Protein AF-A0A1V6FPE8-F1 (afdb_monomer_lite)

Sequence (127 aa):
MPTPTPVSRSDAAMTPKRCNNLYDELRQAASAYFCMPLEECGPIAAELLLCLEAALAILEKKHLEPSGSDFLESLGNILLLSSRLRGLMLAEVANDLQDSLGMDDAGRLAIINDCMSVVQTAKTFVA

Foldseek 3Di:
DDDDDDDPPPPPVPPPPPPVPVLVVLLVVLLVVFAHELLVSAPSSLVVLVLLLVLLVQCLVCLQPCVDPSNCVSLVSLLSSLVGHPYPLSVVLNVLQVVLVPPDSVSNNVSSVVNNVSSVVVSVVRD

Radius of gyration: 20.58 Å; chains: 1; bounding box: 63×43×54 Å

pLDDT: mean 72.71, std 14.75, range [38.12, 92.88]

Structure (mmCIF, N/CA/C/O backbone):
data_AF-A0A1V6FPE8-F1
#
_entry.id   AF-A0A1V6FPE8-F1
#
loop_
_atom_site.group_PDB
_atom_site.id
_atom_site.type_symbol
_atom_site.label_atom_id
_atom_site.label_alt_id
_atom_site.label_comp_id
_atom_site.label_asym_id
_atom_site.label_entity_id
_atom_site.label_seq_id
_atom_site.pdbx_PDB_ins_code
_atom_site.Cartn_x
_atom_site.Cartn_y
_atom_site.Cartn_z
_atom_site.occupancy
_atom_site.B_iso_or_equiv
_atom_site.auth_seq_id
_atom_site.auth_comp_id
_atom_site.auth_asym_id
_atom_site.auth_atom_id
_atom_site.pdbx_PDB_model_num
ATOM 1 N N . MET A 1 1 ? 50.758 -32.946 37.155 1.00 46.06 1 MET A N 1
ATOM 2 C CA . MET A 1 1 ? 49.682 -32.257 36.412 1.00 46.06 1 MET A CA 1
ATOM 3 C C . MET A 1 1 ? 49.463 -30.890 37.044 1.00 46.06 1 MET A C 1
ATOM 5 O O . MET A 1 1 ? 49.214 -30.874 38.243 1.00 46.06 1 MET A O 1
ATOM 9 N N . PRO A 1 2 ? 49.584 -29.775 36.309 1.00 49.91 2 PRO A N 1
ATOM 10 C CA . PRO A 1 2 ? 49.052 -28.485 36.732 1.00 49.91 2 PRO A CA 1
ATOM 11 C C . PRO A 1 2 ? 47.705 -28.188 36.047 1.00 49.91 2 PRO A C 1
ATOM 13 O O . PRO A 1 2 ? 47.527 -28.438 34.856 1.00 49.91 2 PRO A O 1
ATOM 16 N N . THR A 1 3 ? 46.759 -27.696 36.842 1.00 55.53 3 THR A N 1
ATOM 17 C CA . THR A 1 3 ? 45.358 -27.375 36.518 1.00 55.53 3 THR A CA 1
ATOM 18 C C . THR A 1 3 ? 45.259 -26.077 35.695 1.00 55.53 3 THR A C 1
ATOM 20 O O . THR A 1 3 ? 46.058 -25.168 35.929 1.00 55.53 3 THR A O 1
ATOM 23 N N . PRO A 1 4 ? 44.310 -25.946 34.745 1.00 54.88 4 PRO A N 1
ATOM 24 C CA . PRO A 1 4 ? 44.276 -24.829 33.808 1.00 54.88 4 PRO A CA 1
ATOM 25 C C . PRO A 1 4 ? 43.606 -23.584 34.403 1.00 54.88 4 PRO A C 1
ATOM 27 O O . PRO A 1 4 ? 42.622 -23.665 35.136 1.00 54.88 4 PRO A O 1
ATOM 30 N N . THR A 1 5 ? 44.146 -22.420 34.049 1.00 59.31 5 THR A N 1
ATOM 31 C CA . THR A 1 5 ? 43.601 -21.089 34.343 1.00 59.31 5 THR A CA 1
ATOM 32 C C . THR A 1 5 ? 42.265 -20.892 33.610 1.00 59.31 5 THR A C 1
ATOM 34 O O . THR A 1 5 ? 42.191 -21.212 32.420 1.00 59.31 5 THR A O 1
ATOM 37 N N . PRO A 1 6 ? 41.207 -20.361 34.249 1.00 56.78 6 PRO A N 1
ATOM 38 C CA . PRO A 1 6 ? 39.960 -20.098 33.548 1.00 56.78 6 PRO A CA 1
ATOM 39 C C . PRO A 1 6 ? 40.113 -18.874 32.639 1.00 56.78 6 PRO A C 1
ATOM 41 O O . PRO A 1 6 ? 40.423 -17.768 33.082 1.00 56.78 6 PRO A O 1
ATOM 44 N N . VAL A 1 7 ? 39.880 -19.096 31.346 1.00 57.88 7 VAL A N 1
ATOM 45 C CA . VAL A 1 7 ? 39.679 -18.054 30.338 1.00 57.88 7 VAL A CA 1
ATOM 46 C C . VAL A 1 7 ? 38.361 -17.355 30.671 1.00 57.88 7 VAL A C 1
ATOM 48 O O . VAL A 1 7 ? 37.289 -17.873 30.362 1.00 57.88 7 VAL A O 1
ATOM 51 N N .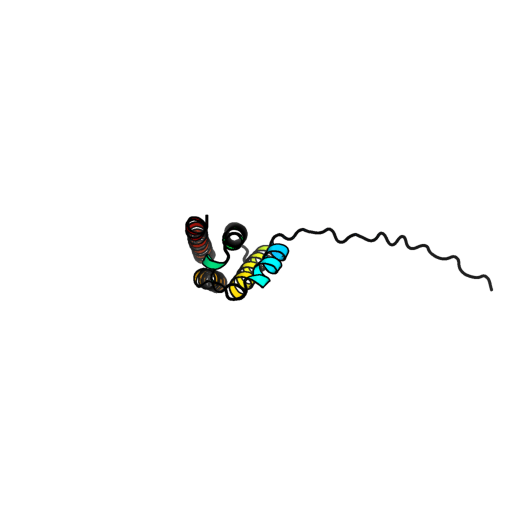 SER A 1 8 ? 38.426 -16.191 31.318 1.00 49.72 8 SER A N 1
ATOM 52 C CA . SER A 1 8 ? 37.264 -15.308 31.439 1.00 49.72 8 SER A CA 1
ATOM 53 C C . SER A 1 8 ? 36.936 -14.750 30.058 1.00 49.72 8 SER A C 1
ATOM 55 O O . SER A 1 8 ? 37.521 -13.764 29.608 1.00 49.72 8 SER A O 1
ATOM 57 N N . ARG A 1 9 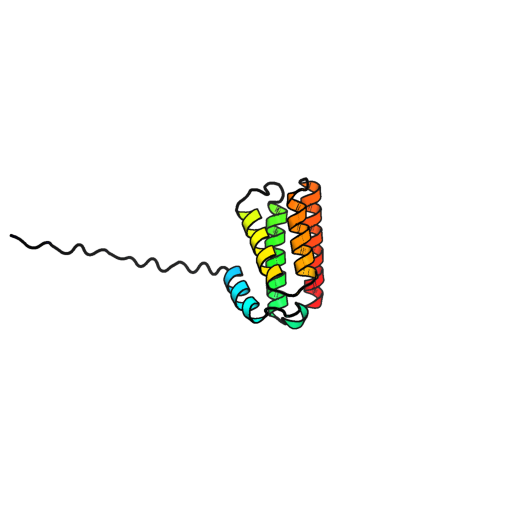? 36.004 -15.415 29.367 1.00 48.94 9 ARG A N 1
ATOM 58 C CA . ARG A 1 9 ? 35.238 -14.816 28.277 1.00 48.94 9 ARG A CA 1
ATOM 59 C C . ARG A 1 9 ? 34.496 -13.623 28.861 1.00 48.94 9 ARG A C 1
ATOM 61 O O . ARG A 1 9 ? 33.571 -13.792 29.650 1.00 48.94 9 ARG A O 1
ATOM 68 N N . SER A 1 10 ? 34.893 -12.425 28.456 1.00 44.47 10 SER A N 1
ATOM 69 C CA . SER A 1 10 ? 33.975 -11.296 28.450 1.00 44.47 10 SER A CA 1
ATOM 70 C C . SER A 1 10 ? 32.873 -11.631 27.449 1.00 44.47 10 SER A C 1
ATOM 72 O O . SER A 1 10 ? 32.976 -11.293 26.271 1.00 44.47 10 SER A O 1
ATOM 74 N N . ASP A 1 11 ? 31.836 -12.326 27.918 1.00 40.78 11 ASP A N 1
ATOM 75 C CA . ASP A 1 11 ? 30.511 -12.271 27.315 1.00 40.78 11 ASP A CA 1
ATOM 76 C C . ASP A 1 11 ? 30.037 -10.828 27.486 1.00 40.78 11 ASP A C 1
ATOM 78 O O . ASP A 1 11 ? 29.300 -10.470 28.406 1.00 40.78 11 ASP A O 1
ATOM 82 N N . ALA A 1 12 ? 30.525 -9.959 26.600 1.00 40.97 12 ALA A N 1
ATOM 83 C CA . ALA A 1 12 ? 29.794 -8.770 26.243 1.00 40.97 12 ALA A CA 1
ATOM 84 C C . ALA A 1 12 ? 28.484 -9.296 25.665 1.00 40.97 12 ALA A C 1
ATOM 86 O O . ALA A 1 12 ? 28.405 -9.640 24.486 1.00 40.97 12 ALA A O 1
ATOM 87 N N . ALA A 1 13 ? 27.488 -9.433 26.540 1.00 44.28 13 ALA A N 1
ATOM 88 C CA . ALA A 1 13 ? 26.100 -9.504 26.162 1.00 44.28 13 ALA A CA 1
ATOM 89 C C . ALA A 1 13 ? 25.876 -8.300 25.249 1.00 44.28 13 ALA A C 1
ATOM 91 O O . ALA A 1 13 ? 25.673 -7.178 25.714 1.00 44.28 13 ALA A O 1
ATOM 92 N N . MET A 1 14 ? 26.002 -8.523 23.938 1.00 38.59 14 MET A N 1
ATOM 93 C CA . MET A 1 14 ? 25.392 -7.658 22.958 1.00 38.59 14 MET A CA 1
ATOM 94 C C . MET A 1 14 ? 23.918 -7.763 23.288 1.00 38.59 14 MET A C 1
ATOM 96 O O . MET A 1 14 ? 23.239 -8.715 22.906 1.00 38.59 14 MET A O 1
ATOM 100 N N . THR A 1 15 ? 23.453 -6.815 24.096 1.00 38.12 15 THR A N 1
ATOM 101 C CA . THR A 1 15 ? 22.049 -6.487 24.168 1.00 38.12 15 THR A CA 1
ATOM 102 C C . THR A 1 15 ? 21.601 -6.419 22.716 1.00 38.12 15 THR A C 1
ATOM 104 O O . THR A 1 15 ? 22.208 -5.667 21.943 1.00 38.12 15 THR A O 1
ATOM 107 N N . PRO A 1 16 ? 20.644 -7.262 22.286 1.00 42.25 16 PRO A N 1
ATOM 108 C CA . PRO A 1 16 ? 20.108 -7.121 20.952 1.00 42.25 16 PRO A CA 1
ATOM 109 C C . PRO A 1 16 ? 19.656 -5.671 20.885 1.00 42.25 16 PRO A C 1
ATOM 111 O O . PRO A 1 16 ? 18.821 -5.243 21.687 1.00 42.25 16 PRO A O 1
ATOM 114 N N . LYS A 1 17 ? 20.311 -4.882 20.021 1.00 41.47 17 LYS A N 1
ATOM 115 C CA . LYS A 1 17 ? 19.833 -3.554 19.664 1.00 41.47 17 LYS A CA 1
ATOM 116 C C . LYS A 1 17 ? 18.370 -3.789 19.336 1.00 41.47 17 LYS A C 1
ATOM 118 O O . LYS A 1 17 ? 18.079 -4.478 18.362 1.00 41.47 17 LYS A O 1
ATOM 123 N N . ARG A 1 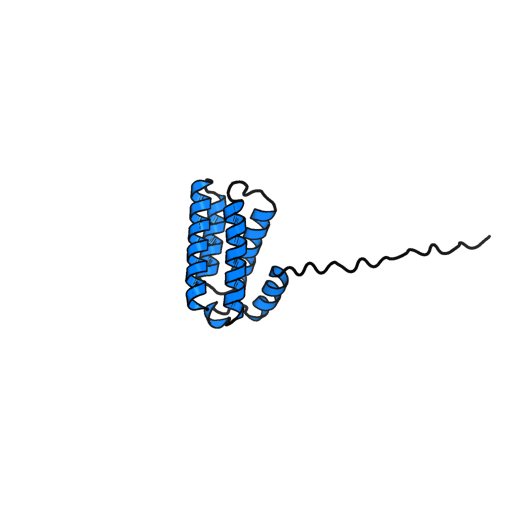18 ? 17.469 -3.306 20.195 1.00 41.53 18 ARG A N 1
ATOM 124 C CA . ARG A 1 18 ? 16.062 -3.169 19.852 1.00 41.53 18 ARG A CA 1
ATOM 125 C C . ARG A 1 18 ? 16.059 -2.198 18.684 1.00 41.53 18 ARG A C 1
ATOM 127 O O . ARG A 1 18 ? 16.008 -0.987 18.867 1.00 41.53 18 ARG A O 1
ATOM 134 N N . CYS A 1 19 ? 16.223 -2.727 17.479 1.00 41.62 19 CYS A N 1
ATOM 135 C CA . CYS A 1 19 ? 15.618 -2.122 16.323 1.00 41.62 19 CYS A CA 1
ATOM 136 C C . CYS A 1 19 ? 14.133 -2.176 16.663 1.00 41.62 19 CYS A C 1
ATOM 138 O O . CYS A 1 19 ? 13.531 -3.245 16.599 1.00 41.62 19 CYS A O 1
ATOM 140 N N . ASN A 1 20 ? 13.596 -1.066 17.173 1.00 48.59 20 ASN A N 1
ATOM 141 C CA . ASN A 1 20 ? 12.159 -0.855 17.248 1.00 48.59 20 ASN A CA 1
ATOM 142 C C . ASN A 1 20 ? 11.684 -0.860 15.801 1.00 48.59 20 ASN A C 1
ATOM 144 O O . ASN A 1 20 ? 11.670 0.169 15.127 1.00 48.59 20 ASN A O 1
ATOM 148 N N . ASN A 1 21 ? 11.430 -2.053 15.280 1.00 63.34 21 ASN A N 1
ATOM 149 C CA . ASN A 1 21 ? 10.837 -2.203 13.982 1.00 63.34 21 ASN A CA 1
ATOM 150 C C . ASN A 1 21 ? 9.371 -1.860 14.217 1.00 63.34 21 ASN A C 1
ATOM 152 O O . ASN A 1 21 ? 8.612 -2.683 14.722 1.00 63.34 21 ASN A O 1
ATOM 156 N N . LEU A 1 22 ? 9.007 -0.607 13.943 1.00 59.59 22 LEU A N 1
ATOM 157 C CA . LEU A 1 22 ? 7.637 -0.096 14.037 1.00 59.59 22 LEU A CA 1
ATOM 158 C C . LEU A 1 22 ? 6.651 -1.080 13.380 1.00 59.59 22 LEU A C 1
ATOM 160 O O . LEU A 1 22 ? 5.550 -1.302 13.870 1.00 59.59 22 LEU A O 1
ATOM 164 N N . TYR A 1 23 ? 7.112 -1.745 12.318 1.00 58.56 23 TYR A N 1
ATOM 165 C CA . TYR A 1 23 ? 6.433 -2.836 11.642 1.00 58.56 23 TYR A CA 1
ATOM 166 C C . TYR A 1 23 ? 6.171 -4.073 12.519 1.00 58.56 23 TYR A C 1
ATOM 168 O O . TYR A 1 23 ? 5.068 -4.609 12.482 1.00 58.56 23 TYR A O 1
ATOM 176 N N . ASP A 1 24 ? 7.138 -4.538 13.315 1.00 63.41 24 ASP A N 1
ATOM 177 C CA . ASP A 1 24 ? 6.939 -5.676 14.222 1.00 63.41 24 ASP A CA 1
ATOM 178 C C . ASP A 1 24 ? 5.982 -5.312 15.362 1.00 63.41 24 ASP A C 1
ATOM 180 O O . ASP A 1 24 ? 5.113 -6.115 15.707 1.00 63.41 24 ASP A O 1
ATOM 184 N N . GLU A 1 25 ? 6.076 -4.090 15.893 1.00 63.81 25 GLU A N 1
ATOM 185 C CA . GLU A 1 25 ? 5.144 -3.576 16.904 1.00 63.81 25 GLU A CA 1
ATOM 186 C C . GLU A 1 25 ? 3.718 -3.482 16.345 1.00 63.81 25 GLU A C 1
ATOM 188 O O . GLU A 1 25 ? 2.774 -3.958 16.978 1.00 63.81 25 GLU A O 1
ATOM 193 N N . LEU A 1 26 ? 3.556 -2.973 15.121 1.00 63.47 26 LEU A N 1
ATOM 194 C CA . LEU A 1 26 ? 2.267 -2.912 14.431 1.00 63.47 26 LEU A CA 1
ATOM 195 C C . LEU A 1 26 ? 1.739 -4.280 14.035 1.00 63.47 26 LEU A C 1
ATOM 197 O O . LEU A 1 26 ? 0.555 -4.540 14.203 1.00 63.47 26 LEU A O 1
ATOM 201 N N . ARG A 1 27 ? 2.592 -5.189 13.566 1.00 64.38 27 ARG A N 1
ATOM 202 C CA . ARG A 1 27 ? 2.217 -6.577 13.283 1.00 64.38 27 ARG A CA 1
ATOM 203 C C . ARG A 1 27 ? 1.713 -7.268 14.547 1.00 64.38 27 ARG A C 1
ATOM 205 O O . ARG A 1 27 ? 0.762 -8.052 14.483 1.00 64.38 27 ARG A O 1
ATOM 212 N N . GLN A 1 28 ? 2.358 -7.018 15.683 1.00 63.69 28 GLN A N 1
ATOM 213 C CA . GLN A 1 28 ? 1.979 -7.589 16.969 1.00 63.69 28 GLN A CA 1
ATOM 214 C C . GLN A 1 28 ? 0.698 -6.938 17.508 1.00 63.69 28 GLN A C 1
ATOM 216 O O . GLN A 1 28 ? -0.197 -7.662 17.942 1.00 63.69 28 GLN A O 1
ATOM 221 N N . ALA A 1 29 ? 0.543 -5.618 17.376 1.00 62.72 29 ALA A N 1
ATOM 222 C CA . ALA A 1 29 ? -0.680 -4.897 17.722 1.00 62.72 29 ALA A CA 1
ATOM 223 C C . ALA A 1 29 ? -1.866 -5.333 16.844 1.00 62.72 29 ALA A C 1
ATOM 225 O O . ALA A 1 29 ? -2.892 -5.748 17.372 1.00 62.72 29 ALA A O 1
ATOM 226 N N . ALA A 1 30 ? -1.700 -5.355 15.519 1.00 59.94 30 ALA A N 1
ATOM 227 C CA . ALA A 1 30 ? -2.703 -5.778 14.540 1.00 59.94 30 ALA A CA 1
ATOM 228 C C . ALA A 1 30 ? -3.093 -7.256 14.675 1.00 59.94 30 ALA A C 1
ATOM 230 O O . ALA A 1 30 ? -4.191 -7.636 14.280 1.00 59.94 30 ALA A O 1
ATOM 231 N N . SER A 1 31 ? -2.242 -8.098 15.277 1.00 61.62 31 SER A N 1
ATOM 232 C CA . SER A 1 31 ? -2.600 -9.496 15.557 1.00 61.62 31 SER A CA 1
ATOM 233 C C . SER A 1 31 ? -3.781 -9.636 16.525 1.00 61.62 31 SER A C 1
ATOM 235 O O . SER A 1 31 ? -4.502 -10.627 16.447 1.00 61.62 31 SER A O 1
ATOM 237 N N . ALA A 1 32 ? -4.031 -8.631 17.375 1.00 59.44 32 ALA A N 1
ATOM 238 C CA . ALA A 1 32 ? -5.212 -8.573 18.237 1.00 59.44 32 ALA A CA 1
ATOM 239 C C . ALA A 1 32 ? -6.485 -8.125 17.492 1.00 59.44 32 ALA A C 1
ATOM 241 O O . ALA A 1 32 ? -7.585 -8.332 17.995 1.00 59.44 32 ALA A O 1
ATOM 242 N N . TYR A 1 33 ? -6.337 -7.559 16.288 1.00 59.00 33 TYR A N 1
ATOM 243 C CA . TYR A 1 33 ? -7.425 -7.056 15.440 1.00 59.00 33 TYR A CA 1
ATOM 244 C C . TYR A 1 33 ? -7.718 -7.983 14.254 1.00 59.00 33 TYR A C 1
ATOM 246 O O . TYR A 1 33 ? -8.323 -7.595 13.254 1.00 59.00 33 TYR A O 1
ATOM 254 N N . PHE A 1 34 ? -7.269 -9.234 14.372 1.00 56.62 34 PHE A N 1
ATOM 255 C CA . PHE A 1 34 ? -7.433 -10.259 13.358 1.00 56.62 34 PHE A CA 1
ATOM 256 C C . PHE A 1 34 ? -8.909 -10.413 12.971 1.00 56.62 34 PHE A C 1
ATOM 258 O O . PHE A 1 34 ? -9.778 -10.548 13.831 1.00 56.62 34 PHE A O 1
ATOM 265 N N . CYS A 1 35 ? -9.180 -10.424 11.665 1.00 57.59 35 CYS A N 1
ATOM 266 C CA . CYS A 1 35 ? -10.526 -10.533 11.096 1.00 57.59 35 CYS A CA 1
ATOM 267 C C . CYS A 1 35 ? -11.506 -9.378 11.395 1.00 57.59 35 CYS A C 1
ATOM 269 O O . CYS A 1 35 ? -12.702 -9.570 11.168 1.00 57.59 35 CYS A O 1
ATOM 271 N N . MET A 1 36 ? -11.044 -8.198 11.821 1.00 63.31 36 MET A N 1
ATOM 272 C CA . MET A 1 36 ? -11.890 -6.995 11.888 1.00 63.31 36 MET A CA 1
ATOM 273 C C . MET A 1 36 ? -11.717 -6.091 10.649 1.00 63.31 36 MET A C 1
ATOM 275 O O . MET A 1 36 ? -10.611 -6.045 10.091 1.00 63.31 36 MET A O 1
ATOM 279 N N . PRO A 1 37 ? -12.791 -5.408 10.197 1.00 66.62 37 PRO A N 1
ATOM 280 C CA . PRO A 1 37 ? -12.722 -4.319 9.224 1.00 66.62 37 PRO A CA 1
ATOM 281 C C . PRO A 1 37 ? -11.788 -3.201 9.674 1.00 66.62 37 PRO A C 1
ATOM 283 O O . PRO A 1 37 ? -11.668 -2.928 10.868 1.00 66.62 37 PRO A O 1
ATOM 286 N N . LEU A 1 38 ? -11.136 -2.531 8.721 1.00 67.44 38 LEU A N 1
ATOM 287 C CA . LEU A 1 38 ? -10.187 -1.460 9.031 1.00 67.44 38 LEU A CA 1
ATOM 288 C C . LEU A 1 38 ? -10.879 -0.304 9.771 1.00 67.44 38 LEU A C 1
ATOM 290 O O . LEU A 1 38 ? -10.304 0.296 10.669 1.00 67.44 38 LEU A O 1
ATOM 294 N N . GLU A 1 39 ? -12.143 -0.058 9.456 1.00 70.00 39 GLU A N 1
ATOM 295 C CA . GLU A 1 39 ? -13.014 0.941 10.072 1.00 70.00 39 GLU A CA 1
ATOM 296 C C . GLU A 1 39 ? -13.317 0.622 11.547 1.00 70.00 39 GLU A C 1
ATOM 298 O O . GLU A 1 39 ? -13.565 1.522 12.348 1.00 70.00 39 GLU A O 1
ATOM 303 N N . GLU A 1 40 ? -13.258 -0.657 11.926 1.00 70.50 40 GLU A N 1
ATOM 304 C CA . GLU A 1 40 ? -13.496 -1.141 13.291 1.00 70.50 40 GLU A CA 1
ATOM 305 C C . GLU A 1 40 ? -12.200 -1.223 14.119 1.00 70.50 40 GLU A C 1
ATOM 307 O O . GLU A 1 40 ? -12.244 -1.379 15.340 1.00 70.50 40 GLU A O 1
ATOM 312 N N . CYS A 1 41 ? -11.034 -1.053 13.484 1.00 70.31 41 CYS A N 1
ATOM 313 C CA . CYS A 1 41 ? -9.723 -1.074 14.141 1.00 70.31 41 CYS A CA 1
ATOM 314 C C . CYS A 1 41 ? -9.378 0.241 14.875 1.00 70.31 41 CYS A C 1
ATOM 316 O O . CYS A 1 41 ? -8.316 0.337 15.499 1.00 70.31 41 CYS A O 1
ATOM 318 N N . GLY A 1 42 ? -10.255 1.252 14.829 1.00 73.38 42 GLY A N 1
ATOM 319 C CA . GLY A 1 42 ? -10.110 2.503 15.578 1.00 73.38 42 GLY A CA 1
ATOM 320 C C . GLY A 1 42 ? -8.757 3.198 15.328 1.00 73.38 42 GLY A C 1
ATOM 321 O O . GLY A 1 42 ? -8.319 3.277 14.183 1.00 73.38 42 GLY A O 1
ATOM 322 N N . PRO A 1 43 ? -8.041 3.669 16.368 1.00 72.38 43 PRO A N 1
ATOM 323 C CA . PRO A 1 43 ? -6.760 4.372 16.203 1.00 72.38 43 PRO A CA 1
ATOM 324 C C . PRO A 1 43 ? -5.666 3.553 15.503 1.00 72.38 43 PRO A C 1
ATOM 326 O O . PRO A 1 43 ? -4.769 4.111 14.879 1.00 72.38 43 PRO A O 1
ATOM 329 N N . ILE A 1 44 ? -5.735 2.222 15.586 1.00 74.19 44 ILE A N 1
ATOM 330 C CA . ILE A 1 44 ? -4.739 1.334 14.973 1.00 74.19 44 ILE A CA 1
ATOM 331 C C . ILE A 1 44 ? -4.893 1.301 13.455 1.00 74.19 44 ILE A C 1
ATOM 333 O O . ILE A 1 44 ? -3.904 1.122 12.751 1.00 74.19 44 ILE A O 1
ATOM 337 N N . ALA A 1 45 ? -6.096 1.552 12.936 1.00 75.94 45 ALA A N 1
ATOM 338 C CA . ALA A 1 45 ? -6.315 1.704 11.505 1.00 75.94 45 ALA A CA 1
ATOM 339 C C . ALA A 1 45 ? -5.515 2.876 10.922 1.00 75.94 45 ALA A C 1
ATOM 341 O O . ALA A 1 45 ? -4.898 2.726 9.871 1.00 75.94 45 ALA A O 1
ATOM 342 N N . ALA A 1 46 ? -5.460 4.013 11.625 1.00 77.38 46 ALA A N 1
ATOM 343 C CA . ALA A 1 46 ? -4.688 5.175 11.189 1.00 77.38 46 ALA A CA 1
ATOM 344 C C . ALA A 1 46 ? -3.181 4.865 11.126 1.00 77.38 46 ALA A C 1
ATOM 346 O O . ALA A 1 46 ? -2.532 5.152 10.121 1.00 77.38 46 ALA A O 1
ATOM 347 N N . GLU A 1 47 ? -2.638 4.215 12.158 1.00 76.44 47 GLU A N 1
ATOM 348 C CA . GLU A 1 47 ? -1.227 3.798 12.205 1.00 76.44 47 GLU A CA 1
ATOM 349 C C . GLU A 1 47 ? -0.883 2.763 11.118 1.00 76.44 47 GLU A C 1
ATOM 351 O O . GLU A 1 47 ? 0.175 2.827 10.485 1.00 76.44 47 GLU A O 1
ATOM 356 N N . LEU A 1 48 ? -1.801 1.833 10.841 1.00 77.06 48 LEU A N 1
ATOM 357 C CA . LEU A 1 48 ? -1.655 0.855 9.762 1.00 77.06 48 LEU A CA 1
ATOM 358 C C . LEU A 1 48 ? -1.628 1.520 8.385 1.00 77.06 48 LEU A C 1
ATOM 360 O O . LEU A 1 48 ? -0.791 1.162 7.555 1.00 77.06 48 LEU A O 1
ATOM 364 N N . LEU A 1 49 ? -2.497 2.506 8.150 1.00 80.88 49 LEU A N 1
ATOM 365 C CA . LEU A 1 49 ? -2.512 3.267 6.900 1.00 80.88 49 LEU A CA 1
ATOM 366 C C . LEU A 1 49 ? -1.243 4.109 6.722 1.00 80.88 49 LEU A C 1
ATOM 368 O O . LEU A 1 49 ? -0.717 4.174 5.613 1.00 80.88 49 LEU A O 1
ATOM 372 N N . LEU A 1 50 ? -0.710 4.701 7.796 1.00 82.50 50 LEU A N 1
ATOM 373 C CA . LEU A 1 50 ? 0.575 5.413 7.761 1.00 82.50 50 LEU A CA 1
ATOM 374 C C . LEU A 1 50 ? 1.735 4.482 7.392 1.00 82.50 50 LEU A C 1
ATOM 376 O O . LEU A 1 50 ? 2.614 4.857 6.615 1.00 82.50 50 LEU A O 1
ATOM 380 N N . CYS A 1 51 ? 1.733 3.254 7.907 1.00 78.88 51 CYS A N 1
ATOM 381 C CA . CYS A 1 51 ? 2.756 2.276 7.552 1.00 78.88 51 CYS A CA 1
ATOM 382 C C . CYS A 1 51 ? 2.618 1.760 6.122 1.00 78.88 51 CYS A C 1
ATOM 384 O O . CYS A 1 51 ? 3.636 1.573 5.453 1.00 78.88 51 CYS A O 1
ATOM 386 N N . LEU A 1 52 ? 1.388 1.575 5.633 1.00 81.44 52 LEU A N 1
ATOM 387 C CA . LEU A 1 52 ? 1.155 1.242 4.228 1.00 81.44 52 LEU A CA 1
ATOM 388 C C . LEU A 1 52 ? 1.668 2.351 3.304 1.00 81.44 52 LEU A C 1
ATOM 390 O O . LEU A 1 52 ? 2.377 2.065 2.345 1.00 81.44 52 LEU A O 1
ATOM 394 N N . GLU A 1 53 ? 1.364 3.610 3.620 1.00 85.81 53 GLU A N 1
ATOM 395 C CA . GLU A 1 53 ? 1.840 4.776 2.869 1.00 85.81 53 GLU A CA 1
ATOM 396 C C . GLU A 1 53 ? 3.373 4.843 2.846 1.00 85.81 53 GLU A C 1
ATOM 398 O O . GLU A 1 53 ? 3.978 5.025 1.789 1.00 85.81 53 GLU A O 1
ATOM 403 N N . ALA A 1 54 ? 4.026 4.633 3.992 1.00 83.81 54 ALA A N 1
ATOM 404 C CA . ALA A 1 54 ? 5.484 4.618 4.070 1.00 83.81 54 ALA A CA 1
ATOM 405 C C . ALA A 1 54 ? 6.100 3.498 3.213 1.00 83.81 54 ALA A C 1
ATOM 407 O O . ALA A 1 54 ? 7.090 3.734 2.515 1.00 83.81 54 ALA A O 1
ATOM 408 N N . ALA A 1 55 ? 5.512 2.298 3.229 1.00 83.12 55 ALA A N 1
ATOM 409 C CA . ALA A 1 55 ? 5.963 1.179 2.405 1.00 83.12 55 ALA A CA 1
ATOM 410 C C . ALA A 1 55 ? 5.758 1.459 0.905 1.00 83.12 55 ALA A C 1
ATOM 412 O O . ALA A 1 55 ? 6.684 1.271 0.116 1.00 83.12 55 ALA A O 1
ATOM 413 N N . LEU A 1 56 ? 4.596 1.992 0.515 1.00 86.06 56 LEU A N 1
ATOM 414 C CA . LEU A 1 56 ? 4.312 2.406 -0.862 1.00 86.06 56 LEU A CA 1
ATOM 415 C C . LEU A 1 56 ? 5.280 3.493 -1.347 1.00 86.06 56 LEU A C 1
ATOM 417 O O . LEU A 1 56 ? 5.748 3.421 -2.476 1.00 86.06 56 LEU A O 1
ATOM 421 N N . ALA A 1 57 ? 5.667 4.443 -0.492 1.00 87.12 57 ALA A N 1
ATOM 422 C CA . ALA A 1 57 ? 6.622 5.496 -0.850 1.00 87.12 57 ALA A CA 1
ATOM 423 C C . ALA A 1 57 ? 8.043 4.946 -1.073 1.00 87.12 57 ALA A C 1
ATOM 425 O O . ALA A 1 57 ? 8.832 5.507 -1.837 1.00 87.12 57 ALA A O 1
ATOM 426 N N . ILE A 1 58 ? 8.401 3.848 -0.400 1.00 85.31 58 ILE A N 1
ATOM 427 C CA . ILE A 1 58 ? 9.656 3.134 -0.663 1.00 85.31 58 ILE A CA 1
ATOM 428 C C . ILE A 1 58 ? 9.573 2.416 -2.011 1.00 85.31 58 ILE A C 1
ATOM 430 O O . ILE A 1 58 ? 10.518 2.516 -2.796 1.00 85.31 58 ILE A O 1
ATOM 434 N N . LEU A 1 59 ? 8.454 1.739 -2.295 1.00 85.12 59 LEU A N 1
ATOM 435 C CA . LEU A 1 59 ? 8.225 1.073 -3.580 1.00 85.12 59 LEU A CA 1
ATOM 436 C C . LEU A 1 59 ? 8.235 2.079 -4.736 1.00 85.12 59 LEU A C 1
ATOM 438 O O . LEU A 1 59 ? 8.913 1.838 -5.728 1.00 85.12 59 LEU A O 1
ATOM 442 N N . GLU A 1 60 ? 7.591 3.237 -4.584 1.00 89.94 60 GLU A N 1
ATOM 443 C CA . GLU A 1 60 ? 7.585 4.323 -5.574 1.00 89.94 60 GLU A CA 1
ATOM 444 C C . GLU A 1 60 ? 9.009 4.804 -5.869 1.00 89.94 60 GLU A C 1
ATOM 446 O O . GLU A 1 60 ? 9.379 5.000 -7.018 1.00 89.94 60 GLU A O 1
ATOM 451 N N . LYS A 1 61 ? 9.872 4.932 -4.857 1.00 86.81 61 LYS A N 1
ATOM 452 C CA . LYS A 1 61 ? 11.273 5.338 -5.071 1.00 86.81 61 LYS A CA 1
ATOM 453 C C . LYS A 1 61 ? 12.129 4.248 -5.712 1.00 86.81 61 LYS A C 1
ATOM 455 O O . LYS A 1 61 ? 13.107 4.570 -6.381 1.00 86.81 61 LYS A O 1
ATOM 460 N N . LYS A 1 62 ? 11.795 2.976 -5.481 1.00 81.88 62 LYS A N 1
ATOM 461 C CA . LYS A 1 62 ? 12.590 1.804 -5.891 1.00 81.88 62 LYS A CA 1
ATOM 462 C C . LYS A 1 62 ? 11.961 1.001 -7.028 1.00 81.88 62 LYS A C 1
ATOM 464 O O . LYS A 1 62 ? 12.450 -0.079 -7.339 1.00 81.88 62 LYS A O 1
ATOM 469 N N . HIS A 1 63 ? 10.910 1.515 -7.664 1.00 79.06 63 HIS A N 1
ATOM 470 C CA . HIS A 1 63 ? 10.112 0.791 -8.657 1.00 79.06 63 HIS A CA 1
ATOM 471 C C . HIS A 1 63 ? 10.932 0.242 -9.835 1.00 79.06 63 HIS A C 1
ATOM 473 O O . HIS A 1 63 ? 10.547 -0.782 -10.391 1.00 79.06 63 HIS A O 1
ATOM 479 N N . LEU A 1 64 ? 12.062 0.879 -10.175 1.00 77.62 64 LEU A N 1
ATOM 480 C CA . LEU A 1 64 ? 12.990 0.462 -11.238 1.00 77.62 64 LEU A CA 1
ATOM 481 C C . LEU A 1 64 ? 13.855 -0.761 -10.870 1.00 77.62 64 LEU A C 1
ATOM 483 O O . LEU A 1 64 ? 14.442 -1.385 -11.749 1.00 77.62 64 LEU A O 1
ATOM 487 N N . GLU A 1 65 ? 13.945 -1.127 -9.588 1.00 79.50 65 GLU A N 1
ATOM 488 C CA . GLU A 1 65 ? 14.746 -2.257 -9.095 1.00 79.50 65 GLU A CA 1
ATOM 489 C C . GLU A 1 65 ? 13.885 -3.232 -8.263 1.00 79.50 65 GLU A C 1
ATOM 491 O O . GLU A 1 65 ? 14.074 -3.373 -7.051 1.00 79.50 65 GLU A O 1
ATOM 496 N N . PRO A 1 66 ? 12.941 -3.961 -8.891 1.00 68.00 66 PRO A N 1
ATOM 497 C CA . PRO A 1 66 ? 11.998 -4.842 -8.190 1.00 68.00 66 PRO A CA 1
ATOM 498 C C . PRO A 1 66 ? 12.670 -6.051 -7.520 1.00 68.00 66 PRO A C 1
ATOM 500 O O . PRO A 1 66 ? 12.102 -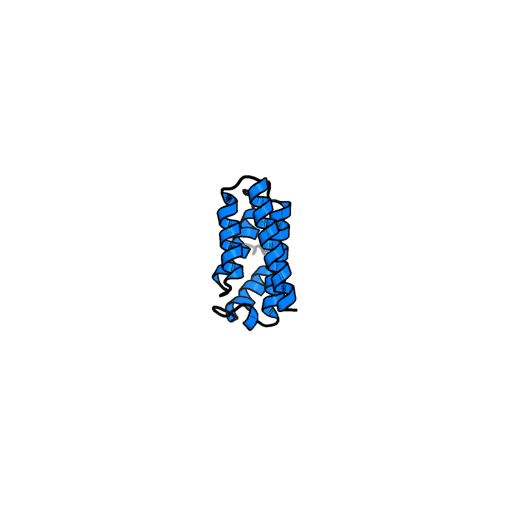6.665 -6.621 1.00 68.00 66 PRO A O 1
ATOM 503 N N . SER A 1 67 ? 13.889 -6.403 -7.942 1.00 72.88 67 SER A N 1
ATOM 504 C CA . SER A 1 67 ? 14.711 -7.447 -7.319 1.00 72.88 67 SER A CA 1
ATOM 505 C C . SER A 1 67 ? 15.492 -6.960 -6.093 1.00 72.88 67 SER A C 1
ATOM 507 O O . SER A 1 67 ? 16.201 -7.754 -5.474 1.00 72.88 67 SER A O 1
ATOM 509 N N . GLY A 1 68 ? 15.419 -5.668 -5.759 1.00 76.75 68 GLY A N 1
ATOM 510 C CA . GLY A 1 68 ? 16.076 -5.106 -4.584 1.00 76.75 68 GLY A CA 1
ATOM 511 C C . GLY A 1 68 ? 15.490 -5.674 -3.291 1.00 76.75 68 GLY A C 1
ATOM 512 O O . GLY A 1 68 ? 14.271 -5.808 -3.162 1.00 76.75 68 GLY A O 1
ATOM 513 N N . SER A 1 69 ? 16.355 -5.968 -2.312 1.00 78.62 69 SER A N 1
ATOM 514 C CA . SER A 1 69 ? 15.954 -6.477 -0.989 1.00 78.62 69 SER A CA 1
ATOM 515 C C . SER A 1 69 ? 14.855 -5.630 -0.362 1.00 78.62 69 SER A C 1
ATOM 517 O O . SER A 1 69 ? 13.879 -6.160 0.150 1.00 78.62 69 SER A O 1
ATOM 519 N N . ASP A 1 70 ? 14.979 -4.313 -0.487 1.00 75.88 70 ASP A N 1
ATOM 520 C CA . ASP A 1 70 ? 14.105 -3.363 0.187 1.00 75.88 70 ASP A CA 1
ATOM 521 C C . ASP A 1 70 ? 12.730 -3.254 -0.494 1.00 75.88 70 ASP A C 1
ATOM 523 O O . ASP A 1 70 ? 11.732 -2.981 0.175 1.00 75.88 70 ASP A O 1
ATOM 527 N N . PHE A 1 71 ? 12.666 -3.472 -1.816 1.00 80.75 71 PHE A N 1
ATOM 528 C CA . PHE A 1 71 ? 11.401 -3.552 -2.554 1.00 80.75 71 PHE A CA 1
ATOM 529 C C . PHE A 1 71 ? 10.649 -4.820 -2.145 1.00 80.75 71 PHE A C 1
ATOM 531 O O . PHE A 1 71 ? 9.489 -4.749 -1.745 1.00 80.75 71 PHE A O 1
ATOM 538 N N . LEU A 1 72 ? 11.328 -5.972 -2.174 1.00 80.44 72 LEU A N 1
ATOM 539 C CA . LEU A 1 72 ? 10.741 -7.257 -1.789 1.00 80.44 72 LEU A CA 1
ATOM 540 C C . LEU A 1 72 ? 10.332 -7.290 -0.312 1.00 80.44 72 LEU A C 1
ATOM 542 O O . LEU A 1 72 ? 9.285 -7.842 0.017 1.00 80.44 72 LEU A O 1
ATOM 546 N N . GLU A 1 73 ? 11.120 -6.675 0.569 1.00 82.88 73 GLU A N 1
ATOM 547 C CA . GLU A 1 73 ? 10.786 -6.523 1.985 1.00 82.88 73 GLU A CA 1
ATOM 548 C C . GLU A 1 73 ? 9.546 -5.640 2.172 1.00 82.88 73 GLU A C 1
ATOM 550 O O . GLU A 1 73 ? 8.610 -6.039 2.864 1.00 82.88 73 GLU A O 1
ATOM 555 N N . SER A 1 74 ? 9.489 -4.480 1.509 1.00 79.69 74 SER A N 1
ATOM 556 C CA . SER A 1 74 ? 8.333 -3.573 1.595 1.00 79.69 74 SER A CA 1
ATOM 557 C C . SER A 1 74 ? 7.061 -4.221 1.042 1.00 79.69 74 SER A C 1
ATOM 559 O O . SER A 1 74 ? 6.012 -4.164 1.683 1.00 79.69 74 SER A O 1
ATOM 561 N N . LEU A 1 75 ? 7.159 -4.905 -0.101 1.00 80.12 75 LEU A N 1
ATOM 562 C CA . LEU A 1 75 ? 6.052 -5.656 -0.689 1.00 80.12 75 LEU A CA 1
ATOM 563 C C . LEU A 1 75 ? 5.603 -6.797 0.232 1.00 80.12 75 LEU A C 1
ATOM 565 O O . LEU A 1 75 ? 4.418 -6.919 0.534 1.00 80.12 75 LEU A O 1
ATOM 569 N N . GLY A 1 76 ? 6.543 -7.600 0.736 1.00 81.56 76 GLY A N 1
ATOM 570 C CA . GLY A 1 76 ? 6.254 -8.691 1.667 1.00 81.56 76 GLY A CA 1
ATOM 571 C C . GLY A 1 76 ? 5.573 -8.207 2.947 1.00 81.56 76 GLY A C 1
ATOM 572 O O . GLY A 1 76 ? 4.683 -8.880 3.471 1.00 81.56 76 GLY A O 1
ATOM 573 N N . ASN A 1 77 ? 5.930 -7.011 3.411 1.00 77.19 77 ASN A N 1
ATOM 574 C CA . ASN A 1 77 ? 5.314 -6.386 4.570 1.00 77.19 77 ASN A CA 1
ATOM 575 C C . ASN A 1 77 ? 3.854 -5.973 4.316 1.00 77.19 77 ASN A C 1
ATOM 577 O O . ASN A 1 77 ? 2.984 -6.247 5.146 1.00 77.19 77 ASN A O 1
ATOM 581 N N . ILE A 1 78 ? 3.555 -5.395 3.148 1.00 77.00 78 ILE A N 1
ATOM 582 C CA . ILE A 1 78 ? 2.179 -5.057 2.742 1.00 77.00 78 ILE A CA 1
ATOM 583 C C . ILE A 1 78 ? 1.331 -6.327 2.567 1.00 77.00 78 ILE A C 1
ATOM 585 O O . ILE A 1 78 ? 0.212 -6.405 3.083 1.00 77.00 78 ILE A O 1
ATOM 589 N N . LEU A 1 79 ? 1.870 -7.357 1.905 1.00 75.81 79 LEU A N 1
ATOM 590 C CA . LEU A 1 79 ? 1.196 -8.650 1.721 1.00 75.81 79 LEU A CA 1
ATOM 591 C C . LEU A 1 79 ? 0.897 -9.336 3.065 1.00 75.81 79 LEU A C 1
ATOM 593 O O . LEU A 1 79 ? -0.173 -9.909 3.271 1.00 75.81 79 LEU A O 1
ATOM 597 N N . LEU A 1 80 ? 1.822 -9.258 4.024 1.00 75.62 80 LEU A N 1
ATOM 598 C CA . LEU A 1 80 ? 1.601 -9.846 5.340 1.00 75.62 80 LEU A CA 1
ATOM 599 C C . LEU A 1 80 ? 0.552 -9.071 6.147 1.00 75.62 80 LEU A C 1
ATOM 601 O O . LEU A 1 80 ? -0.296 -9.704 6.781 1.00 75.62 80 LEU A O 1
ATOM 605 N N . LEU A 1 81 ? 0.587 -7.735 6.136 1.00 72.31 81 LEU A N 1
ATOM 606 C CA . LEU A 1 81 ? -0.405 -6.905 6.830 1.00 72.31 81 LEU A CA 1
ATOM 607 C C . LEU A 1 81 ? -1.812 -7.104 6.251 1.00 72.31 81 LEU A C 1
ATOM 609 O O . LEU A 1 81 ? -2.752 -7.346 7.010 1.00 72.31 81 LEU A O 1
ATOM 613 N N . SER A 1 82 ? -1.948 -7.088 4.923 1.00 70.62 82 SER A N 1
ATOM 614 C CA . SER A 1 82 ? -3.223 -7.328 4.229 1.00 70.62 82 SER A CA 1
ATOM 615 C C . SER A 1 82 ? -3.789 -8.722 4.500 1.00 70.62 82 SER A C 1
ATOM 617 O O . SER A 1 82 ? -4.980 -8.852 4.756 1.00 70.62 82 SER A O 1
ATOM 619 N N . SER A 1 83 ? -2.950 -9.763 4.564 1.00 68.19 83 SER A N 1
ATOM 620 C CA . SER A 1 83 ? -3.409 -11.125 4.892 1.00 68.19 83 SER A CA 1
ATOM 621 C C . SER A 1 83 ? -3.994 -11.270 6.307 1.00 68.19 83 SER A C 1
ATOM 623 O O . SER A 1 83 ? -4.693 -12.244 6.595 1.00 68.19 83 SER A O 1
ATOM 625 N N . ARG A 1 84 ? -3.693 -10.330 7.214 1.00 64.31 84 ARG A N 1
ATOM 626 C CA . ARG A 1 84 ? -4.085 -10.388 8.633 1.00 64.31 84 ARG A CA 1
ATOM 627 C C . ARG A 1 84 ? -5.280 -9.505 8.980 1.00 64.31 84 ARG A C 1
ATOM 629 O O . ARG A 1 84 ? -5.919 -9.745 10.005 1.00 64.31 84 ARG A O 1
ATOM 636 N N . LEU A 1 85 ? -5.589 -8.518 8.148 1.00 65.56 85 LEU A N 1
ATOM 637 C CA . LEU A 1 85 ? -6.673 -7.560 8.352 1.00 65.56 85 LEU A CA 1
ATOM 638 C C . LEU A 1 85 ? -7.785 -7.839 7.337 1.00 65.56 85 LEU A C 1
ATOM 640 O O . LEU A 1 85 ? -7.515 -8.001 6.150 1.00 65.56 85 LEU A O 1
ATOM 644 N N . ARG A 1 86 ? -9.051 -7.893 7.769 1.00 59.50 86 ARG A N 1
ATOM 645 C CA . ARG A 1 86 ? -10.175 -8.032 6.829 1.00 59.50 86 ARG A CA 1
ATOM 646 C C . ARG A 1 86 ? -10.505 -6.662 6.239 1.00 59.50 86 ARG A C 1
ATOM 648 O O . ARG A 1 86 ? -11.455 -6.026 6.661 1.00 59.50 86 ARG A O 1
ATOM 655 N N . GLY A 1 87 ? -9.728 -6.209 5.261 1.00 65.38 87 GLY A N 1
ATOM 656 C CA . GLY A 1 87 ? -10.017 -4.989 4.503 1.00 65.38 87 GLY A CA 1
ATOM 657 C C . GLY A 1 87 ? -10.015 -5.280 3.011 1.00 65.38 87 GLY A C 1
ATOM 658 O O . GLY A 1 87 ? -8.976 -5.677 2.490 1.00 65.38 87 GLY A O 1
ATOM 659 N N . LEU A 1 88 ? -11.148 -5.067 2.329 1.00 70.56 88 LEU A N 1
ATOM 660 C CA . LEU A 1 88 ? -11.240 -5.227 0.868 1.00 70.56 88 LEU A CA 1
ATOM 661 C C . LEU A 1 88 ? -10.171 -4.384 0.168 1.00 70.56 88 LEU A C 1
ATOM 663 O O . LEU A 1 88 ? -9.397 -4.914 -0.614 1.00 70.56 88 LEU A O 1
ATOM 667 N N . MET A 1 89 ? -10.024 -3.131 0.594 1.00 79.12 89 MET A N 1
ATOM 668 C CA . MET A 1 89 ? -8.973 -2.227 0.131 1.00 79.12 89 MET A CA 1
ATOM 669 C C . MET A 1 89 ? -7.554 -2.783 0.336 1.00 79.12 89 MET A C 1
ATOM 671 O O . MET A 1 89 ? -6.717 -2.671 -0.549 1.00 79.12 89 MET A O 1
ATOM 675 N N . LEU A 1 90 ? -7.242 -3.355 1.506 1.00 76.56 90 LEU A N 1
ATOM 676 C CA . LEU A 1 90 ? -5.895 -3.879 1.761 1.00 76.56 90 LEU A CA 1
ATOM 677 C C . LEU A 1 90 ? -5.595 -5.099 0.889 1.00 76.56 90 LEU A C 1
ATOM 679 O O . LEU A 1 90 ? -4.458 -5.274 0.464 1.00 76.56 90 LEU A O 1
ATOM 683 N N . ALA A 1 91 ? -6.605 -5.934 0.642 1.00 78.94 91 ALA A N 1
ATOM 684 C CA . ALA A 1 91 ? -6.496 -7.065 -0.267 1.00 78.94 91 ALA A CA 1
ATOM 685 C C . ALA A 1 91 ? -6.348 -6.606 -1.726 1.00 78.94 91 ALA A C 1
ATOM 687 O O . ALA A 1 91 ? -5.538 -7.174 -2.448 1.00 78.94 91 ALA A O 1
ATOM 688 N N . GLU A 1 92 ? -7.079 -5.570 -2.143 1.00 83.31 92 GLU A N 1
ATOM 689 C CA . GLU A 1 92 ? -6.952 -4.946 -3.467 1.00 83.31 92 GLU A CA 1
ATOM 690 C C . GLU A 1 92 ? -5.546 -4.377 -3.671 1.00 83.31 92 GLU A C 1
ATOM 692 O O . GLU A 1 92 ? -4.846 -4.825 -4.571 1.00 83.31 92 GLU A O 1
ATOM 697 N N . VAL A 1 93 ? -5.067 -3.523 -2.758 1.00 84.88 93 VAL A N 1
ATOM 698 C CA . VAL A 1 93 ? -3.698 -2.974 -2.800 1.00 84.88 93 VAL A CA 1
ATOM 699 C C . VAL A 1 93 ? -2.647 -4.087 -2.849 1.00 84.88 93 VAL A C 1
ATOM 701 O O . VAL A 1 93 ? -1.676 -4.006 -3.596 1.00 84.88 93 VAL A O 1
ATOM 704 N N . ALA A 1 94 ? -2.822 -5.146 -2.059 1.00 85.12 94 ALA A N 1
ATOM 705 C CA . ALA A 1 94 ? -1.910 -6.284 -2.051 1.00 85.12 94 ALA A CA 1
ATOM 706 C C . ALA A 1 94 ? -1.884 -7.038 -3.390 1.00 85.12 94 ALA A C 1
ATOM 708 O O . ALA A 1 94 ? -0.800 -7.361 -3.881 1.00 85.12 94 ALA A O 1
ATOM 709 N N . ASN A 1 95 ? -3.055 -7.301 -3.975 1.00 87.06 95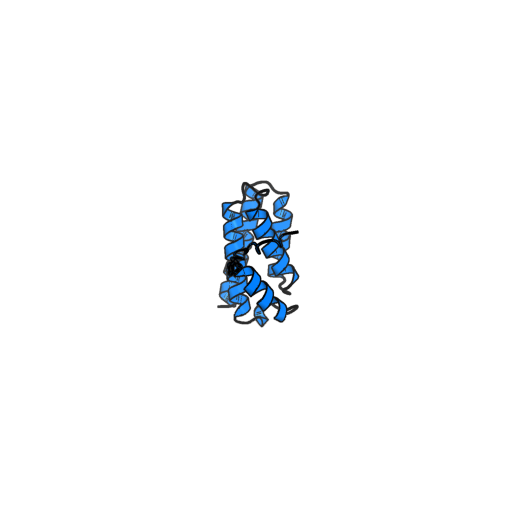 ASN A N 1
ATOM 710 C CA . ASN A 1 95 ? -3.176 -7.986 -5.261 1.00 87.06 95 ASN A CA 1
ATOM 711 C C . ASN A 1 95 ? -2.610 -7.128 -6.398 1.00 87.06 9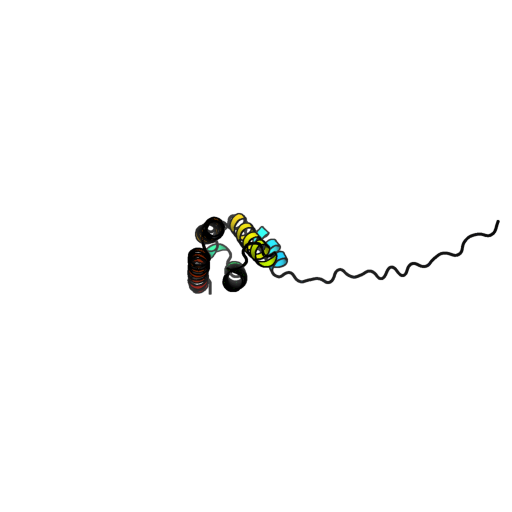5 ASN A C 1
ATOM 713 O O . ASN A 1 95 ? -1.784 -7.619 -7.163 1.00 87.06 95 ASN A O 1
ATOM 717 N N . ASP A 1 96 ? -2.969 -5.844 -6.451 1.00 88.56 96 ASP A N 1
ATOM 718 C CA . ASP A 1 96 ? -2.503 -4.913 -7.480 1.00 88.56 96 ASP A CA 1
ATOM 719 C C . ASP A 1 96 ? -0.970 -4.810 -7.463 1.00 88.56 96 ASP A C 1
ATOM 721 O O . ASP A 1 96 ? -0.303 -4.947 -8.493 1.00 88.56 96 ASP A O 1
ATOM 725 N N . LEU A 1 97 ? -0.373 -4.659 -6.275 1.00 87.12 97 LEU A N 1
ATOM 726 C CA . LEU A 1 97 ? 1.083 -4.643 -6.128 1.00 87.12 97 LEU A CA 1
ATOM 727 C C . LEU A 1 97 ? 1.731 -5.971 -6.540 1.00 87.12 97 LEU A C 1
ATOM 729 O O . LEU A 1 97 ? 2.821 -5.955 -7.117 1.00 87.12 97 LEU A O 1
ATOM 733 N N . GLN A 1 98 ? 1.095 -7.111 -6.265 1.00 87.06 98 GLN A N 1
ATOM 734 C CA . GLN A 1 98 ? 1.605 -8.415 -6.681 1.00 87.06 98 GLN A CA 1
ATOM 735 C C . GLN A 1 98 ? 1.567 -8.577 -8.207 1.00 87.06 98 GLN A C 1
ATOM 737 O O . GLN A 1 98 ? 2.559 -9.020 -8.793 1.00 87.06 98 GLN A O 1
ATOM 742 N N . ASP A 1 99 ? 0.480 -8.160 -8.852 1.00 88.62 99 ASP A N 1
ATOM 743 C CA . ASP A 1 99 ? 0.328 -8.190 -10.309 1.00 88.62 99 ASP A CA 1
ATOM 744 C C . ASP A 1 99 ? 1.326 -7.243 -11.000 1.00 88.62 99 ASP A C 1
ATOM 746 O O . ASP A 1 99 ? 1.883 -7.566 -12.057 1.00 88.62 99 ASP A O 1
ATOM 750 N N . SER A 1 100 ? 1.663 -6.123 -10.350 1.00 88.38 100 SER A N 1
ATOM 751 C CA . SER A 1 100 ? 2.633 -5.136 -10.848 1.00 88.38 100 SER A CA 1
ATOM 752 C C . SER A 1 100 ? 4.065 -5.673 -11.023 1.00 88.38 100 SER A C 1
ATOM 754 O O . SER A 1 100 ? 4.870 -5.097 -11.767 1.00 88.38 100 SER A O 1
ATOM 756 N N . LEU A 1 101 ? 4.404 -6.804 -10.390 1.00 85.25 101 LEU A N 1
ATOM 757 C CA . LEU A 1 101 ? 5.705 -7.465 -10.557 1.00 85.25 101 LEU A CA 1
ATOM 758 C C . LEU A 1 101 ? 5.932 -7.953 -11.993 1.00 85.25 101 LEU A C 1
ATOM 760 O O . LEU A 1 101 ? 7.073 -7.983 -12.453 1.00 85.25 101 LEU A O 1
ATOM 764 N N . GLY A 1 102 ? 4.860 -8.334 -12.694 1.00 85.44 102 GLY A N 1
ATOM 765 C CA . GLY A 1 102 ? 4.914 -8.777 -14.088 1.00 85.44 102 GLY A CA 1
ATOM 766 C C . GLY A 1 102 ? 4.888 -7.637 -15.109 1.00 85.44 102 GLY A C 1
ATOM 767 O O . GLY A 1 102 ? 5.002 -7.900 -16.306 1.00 85.44 102 GLY A O 1
ATOM 768 N N . MET A 1 103 ? 4.719 -6.391 -14.657 1.00 89.38 103 MET A N 1
ATOM 769 C CA . MET A 1 103 ? 4.590 -5.212 -15.515 1.00 89.38 103 MET A CA 1
ATOM 770 C C . MET A 1 103 ? 5.946 -4.559 -15.800 1.00 89.38 103 MET A C 1
ATOM 772 O O . MET A 1 103 ? 6.939 -4.808 -15.108 1.00 89.38 103 MET A O 1
ATOM 776 N N . ASP A 1 104 ? 5.969 -3.700 -16.820 1.00 89.81 104 ASP A N 1
ATOM 777 C CA . ASP A 1 104 ? 7.082 -2.789 -17.065 1.00 89.81 104 ASP A CA 1
ATOM 778 C C . ASP A 1 104 ? 7.144 -1.676 -16.003 1.00 89.81 104 ASP A C 1
ATOM 780 O O . ASP A 1 104 ? 6.259 -1.533 -15.156 1.00 89.81 104 ASP A O 1
ATOM 784 N N . ASP A 1 105 ? 8.217 -0.887 -16.026 1.00 87.81 105 ASP A N 1
ATOM 785 C CA . ASP A 1 105 ? 8.472 0.130 -15.002 1.00 87.81 105 ASP A CA 1
ATOM 786 C C . ASP A 1 105 ? 7.370 1.198 -14.942 1.00 87.81 105 ASP A C 1
ATOM 788 O O . ASP A 1 105 ? 6.981 1.633 -13.856 1.00 87.81 105 ASP A O 1
ATOM 792 N N . ALA A 1 106 ? 6.835 1.593 -16.102 1.00 89.94 106 ALA A N 1
ATOM 793 C CA . ALA A 1 106 ? 5.771 2.585 -16.201 1.00 89.94 106 ALA A CA 1
ATOM 794 C C . ALA A 1 106 ? 4.442 2.051 -15.647 1.00 89.94 106 ALA A C 1
ATOM 796 O O . ALA A 1 106 ? 3.785 2.742 -14.865 1.00 89.94 106 ALA A O 1
ATOM 797 N N . GLY A 1 107 ? 4.063 0.821 -16.007 1.00 90.75 107 GLY A N 1
ATOM 798 C CA . GLY A 1 107 ? 2.872 0.161 -15.477 1.00 90.75 107 GLY A CA 1
ATOM 799 C C . GLY A 1 107 ? 2.972 -0.071 -13.973 1.00 90.75 107 GLY A C 1
ATOM 800 O O . GLY A 1 107 ? 2.034 0.230 -13.238 1.00 90.75 107 GLY A O 1
ATOM 801 N N . ARG A 1 108 ? 4.137 -0.509 -13.488 1.00 90.69 108 ARG A N 1
ATOM 802 C CA . ARG A 1 108 ? 4.367 -0.723 -12.055 1.00 90.69 108 ARG A CA 1
ATOM 803 C C . ARG A 1 108 ? 4.258 0.568 -11.251 1.00 90.69 108 ARG A C 1
ATOM 805 O O . ARG A 1 108 ? 3.601 0.582 -10.213 1.00 90.69 108 ARG A O 1
ATOM 812 N N . LEU A 1 109 ? 4.878 1.650 -11.723 1.00 91.38 109 LEU A N 1
ATOM 813 C CA . LEU A 1 109 ? 4.792 2.949 -11.056 1.00 91.38 109 LEU A CA 1
ATOM 814 C C . LEU A 1 109 ? 3.349 3.472 -11.021 1.00 91.38 109 LEU A C 1
ATOM 816 O O . LEU A 1 109 ? 2.935 4.022 -10.004 1.00 91.38 109 LEU A O 1
ATOM 820 N N . ALA A 1 110 ? 2.576 3.271 -12.094 1.00 92.88 110 ALA A N 1
ATOM 821 C CA . ALA A 1 110 ? 1.161 3.636 -12.119 1.00 92.88 110 ALA A CA 1
ATOM 822 C C . ALA A 1 110 ? 0.371 2.898 -11.025 1.00 92.88 110 ALA A C 1
ATOM 824 O O . ALA A 1 110 ? -0.297 3.547 -10.226 1.00 92.88 110 ALA A O 1
ATOM 825 N N . ILE A 1 111 ? 0.547 1.577 -10.908 1.00 92.38 111 ILE A N 1
ATOM 826 C CA . ILE A 1 111 ? -0.107 0.778 -9.862 1.00 92.38 111 ILE A CA 1
ATOM 827 C C . ILE A 1 111 ? 0.300 1.223 -8.452 1.00 92.38 111 ILE A C 1
ATOM 829 O O . ILE A 1 111 ? -0.554 1.362 -7.576 1.00 92.38 111 ILE A O 1
ATOM 833 N N . ILE A 1 112 ? 1.591 1.482 -8.214 1.00 89.19 112 ILE A N 1
ATOM 834 C CA . ILE A 1 112 ? 2.067 1.966 -6.908 1.00 89.19 112 ILE A CA 1
ATOM 835 C C . ILE A 1 112 ? 1.407 3.307 -6.553 1.00 89.19 112 ILE A C 1
ATOM 837 O O . ILE A 1 112 ? 0.981 3.500 -5.412 1.00 89.19 112 ILE A O 1
ATOM 841 N N . ASN A 1 113 ? 1.290 4.218 -7.521 1.00 92.31 113 ASN A N 1
ATOM 842 C CA . ASN A 1 113 ? 0.657 5.521 -7.323 1.00 92.31 113 ASN A CA 1
ATOM 843 C C . ASN A 1 113 ? -0.856 5.413 -7.093 1.00 92.31 113 ASN A C 1
ATOM 845 O O . ASN A 1 113 ? -1.393 6.129 -6.245 1.00 92.31 113 ASN A O 1
ATOM 849 N N . ASP A 1 114 ? -1.535 4.497 -7.782 1.00 92.25 114 ASP A N 1
ATOM 850 C CA . ASP A 1 114 ? -2.957 4.223 -7.559 1.00 92.25 114 ASP A CA 1
ATOM 851 C C . ASP A 1 114 ? -3.184 3.673 -6.143 1.00 92.25 114 ASP A C 1
ATOM 853 O O . ASP A 1 114 ? -4.015 4.196 -5.395 1.00 92.25 114 ASP A O 1
ATOM 857 N N . CYS A 1 115 ? -2.362 2.711 -5.710 1.00 90.25 115 CYS A N 1
ATOM 858 C CA . CYS A 1 115 ? -2.380 2.194 -4.339 1.00 90.25 115 CYS A CA 1
ATOM 859 C C . CYS A 1 115 ? -2.140 3.305 -3.304 1.00 90.25 115 CYS A C 1
ATOM 861 O O . CYS A 1 115 ? -2.827 3.370 -2.281 1.00 90.25 115 CYS A O 1
ATOM 863 N N . MET A 1 116 ? -1.188 4.205 -3.571 1.00 90.62 116 MET A N 1
ATOM 864 C CA . MET A 1 116 ? -0.914 5.367 -2.721 1.00 90.62 116 MET A CA 1
ATOM 865 C C . MET A 1 116 ? -2.143 6.274 -2.600 1.00 90.62 116 MET A C 1
ATOM 867 O O . MET A 1 116 ? -2.508 6.676 -1.494 1.00 90.62 116 MET A O 1
ATOM 871 N N . SER A 1 117 ? -2.815 6.558 -3.719 1.00 90.88 117 SER A N 1
ATOM 872 C CA . SER A 1 117 ? -4.025 7.384 -3.750 1.00 90.88 117 SER A CA 1
ATOM 873 C C . SER A 1 117 ? -5.166 6.766 -2.937 1.00 90.88 117 SER A C 1
ATOM 875 O O . SER A 1 117 ? -5.826 7.465 -2.158 1.00 90.88 117 SER A O 1
ATOM 877 N N . VAL A 1 118 ? -5.358 5.449 -3.050 1.00 87.50 118 VAL A N 1
ATOM 878 C CA . VAL A 1 118 ? -6.348 4.691 -2.272 1.00 87.50 118 VAL A CA 1
ATOM 879 C C . VAL A 1 118 ? -6.061 4.789 -0.771 1.00 87.50 118 VAL A C 1
ATOM 881 O O . VAL A 1 118 ? -6.954 5.143 0.003 1.00 87.50 118 VAL A O 1
ATOM 884 N N . VAL A 1 119 ? -4.812 4.565 -0.347 1.00 85.38 119 VAL A N 1
ATOM 885 C CA . VAL A 1 119 ? -4.408 4.664 1.069 1.00 85.38 119 VAL A CA 1
ATOM 886 C C . VAL A 1 119 ? -4.587 6.085 1.605 1.00 85.38 119 VAL A C 1
ATOM 888 O O . VAL A 1 119 ? -5.139 6.272 2.691 1.00 85.38 119 VAL A O 1
ATOM 891 N N . GLN A 1 120 ? -4.170 7.103 0.849 1.00 86.06 120 GLN A N 1
ATOM 892 C CA . GLN A 1 120 ? -4.335 8.507 1.239 1.00 86.06 120 GLN A CA 1
ATOM 893 C C . GLN A 1 120 ? -5.807 8.897 1.368 1.00 86.06 120 GLN A C 1
ATOM 895 O O . GLN A 1 120 ? -6.175 9.601 2.309 1.00 86.06 120 GLN A O 1
ATOM 900 N N . THR A 1 121 ? -6.653 8.391 0.474 1.00 85.69 121 THR A N 1
ATOM 901 C CA . THR A 1 121 ? -8.105 8.569 0.542 1.00 85.69 121 THR A CA 1
ATOM 902 C C . THR A 1 121 ? -8.672 7.906 1.795 1.00 85.69 121 THR A C 1
ATOM 904 O O . THR A 1 121 ? -9.372 8.564 2.560 1.00 85.69 121 THR A O 1
ATOM 907 N N . ALA A 1 122 ? -8.307 6.654 2.082 1.00 79.38 122 ALA A N 1
ATOM 908 C CA . ALA A 1 122 ? -8.757 5.939 3.277 1.00 79.38 122 ALA A CA 1
ATOM 909 C C . ALA A 1 122 ? -8.367 6.650 4.580 1.00 79.38 122 ALA A C 1
ATOM 911 O O . ALA A 1 122 ? -9.176 6.734 5.504 1.00 79.38 122 ALA A O 1
ATOM 912 N N . LYS A 1 123 ? -7.172 7.254 4.641 1.00 80.75 123 LYS A N 1
ATOM 913 C CA . LYS A 1 123 ? -6.737 8.045 5.804 1.00 80.75 123 LYS A CA 1
ATOM 914 C C . LYS A 1 123 ? -7.685 9.199 6.128 1.00 80.75 123 LYS A C 1
ATOM 916 O O . LYS A 1 123 ? -7.845 9.515 7.300 1.00 80.75 123 LYS A O 1
ATOM 921 N N . THR A 1 124 ? -8.334 9.805 5.130 1.00 79.69 124 THR A N 1
ATOM 922 C CA . THR A 1 124 ? -9.303 10.893 5.367 1.00 79.69 124 THR A CA 1
ATOM 923 C C . THR A 1 124 ? -10.576 10.441 6.082 1.00 79.69 124 THR A C 1
ATOM 925 O O . THR A 1 124 ? -11.252 11.275 6.676 1.00 79.69 124 THR A O 1
ATOM 928 N N . PHE A 1 125 ? -10.894 9.144 6.055 1.00 72.56 125 PHE A N 1
ATOM 929 C CA . PHE A 1 125 ? -12.089 8.582 6.692 1.00 72.56 125 PHE A CA 1
ATOM 930 C C . PHE A 1 125 ? -11.825 8.025 8.095 1.00 72.56 125 PHE A C 1
ATOM 932 O O . PHE A 1 125 ? -12.770 7.793 8.845 1.00 72.56 125 PHE A O 1
ATOM 939 N N . VAL A 1 126 ? -10.554 7.797 8.435 1.00 67.50 126 VAL A N 1
ATOM 940 C CA . VAL A 1 126 ? -10.115 7.231 9.721 1.00 67.50 126 VAL A CA 1
ATOM 941 C C . VAL A 1 126 ? -9.556 8.313 10.668 1.00 67.50 126 VAL A C 1
ATOM 943 O O . VAL A 1 126 ? -9.400 8.052 11.860 1.00 67.50 126 VAL A O 1
ATOM 946 N N . ALA A 1 127 ? -9.257 9.514 10.151 1.00 56.06 127 ALA A N 1
ATOM 947 C CA . ALA A 1 127 ? -8.721 10.662 10.897 1.00 56.06 127 ALA A CA 1
ATOM 948 C C . ALA A 1 127 ? -9.784 11.474 11.658 1.00 56.06 127 ALA A C 1
ATOM 950 O O . ALA A 1 127 ? -10.914 11.626 11.143 1.00 56.06 127 ALA A O 1
#

Secondary structure (DSSP, 8-state):
-PPPPP---------------HHHHHHHHHGGGTT--GGGSTHHHHHHHHHHHHHHHHHHHHTT-TTSHHHHHHHHHHHHHHHHS--HHHHHHHHHHHHGGGS-HHHHHHHHHHHHHHHHHHHHHH-